Protein AF-A0A4R7VL41-F1 (afdb_monomer_lite)

pLDDT: mean 80.45, std 7.74, range [58.78, 90.25]

Foldseek 3Di:
DKKAFDPQWDWADDPVAWIFIQGDVDRHGDTGGNVLSCQHVVDRMHDLVPDDPVCNVVVVVCCVVPRMPDDDDD

Organism: NCBI:txid502181

Sequence (74 aa):
MRARLNPGFAVHAMPFGGAVLADRERLAVVEVDEDVARVVTGGLVVDVDGLPERLRPRLVAGIAEGWLSVEEPA

Radius of gyration: 11.56 Å; chains: 1; bounding box: 29×22×38 Å

InterPro domains:
  IPR06100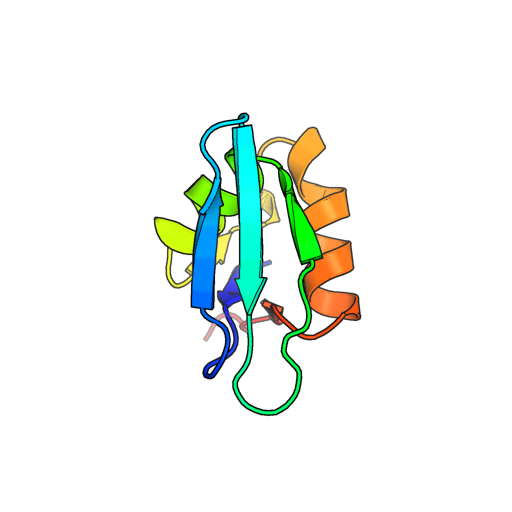9 Actinodefensin-associated protein B [NF038044] (4-68)

Secondary structure (DSSP, 8-state):
-EEEEPTT-EEEEETTTEEEEE-SS----EEEEHHHHHHHHH-SEEESTTS-GGGHHHHHHHHHTTSEEEEPP-

Structure (mmCIF, N/CA/C/O backbone):
data_AF-A0A4R7VL41-F1
#
_entry.id   AF-A0A4R7VL41-F1
#
loop_
_atom_site.group_PDB
_atom_site.id
_atom_site.type_symbol
_atom_site.label_atom_id
_atom_site.label_alt_id
_atom_site.label_comp_id
_atom_site.label_asym_id
_atom_site.label_entity_id
_atom_site.label_seq_id
_atom_site.pdbx_PDB_ins_code
_atom_site.Cartn_x
_atom_site.Cartn_y
_atom_site.Cartn_z
_atom_site.occupancy
_atom_site.B_iso_or_equiv
_atom_site.auth_seq_id
_atom_site.auth_comp_id
_atom_site.auth_asym_id
_atom_site.auth_atom_id
_atom_site.pdbx_PDB_model_num
ATOM 1 N N . MET A 1 1 ? 10.175 -2.390 11.450 1.00 83.88 1 MET A N 1
ATOM 2 C CA . MET A 1 1 ? 9.069 -1.438 11.658 1.00 83.88 1 MET A CA 1
ATOM 3 C C . MET A 1 1 ? 7.923 -1.943 10.816 1.00 83.88 1 MET A C 1
ATOM 5 O O . MET A 1 1 ? 8.129 -2.179 9.630 1.00 83.88 1 MET A O 1
ATOM 9 N N . ARG A 1 2 ? 6.741 -2.139 11.400 1.00 86.69 2 ARG A N 1
ATOM 10 C CA . ARG A 1 2 ? 5.574 -2.580 10.634 1.00 86.69 2 ARG A CA 1
ATOM 11 C C . ARG A 1 2 ? 4.712 -1.380 10.281 1.00 86.69 2 ARG A C 1
ATOM 13 O O . ARG A 1 2 ? 4.506 -0.513 11.119 1.00 86.69 2 ARG A O 1
ATOM 20 N N . ALA A 1 3 ? 4.255 -1.320 9.040 1.00 87.38 3 ALA A N 1
ATOM 21 C CA . ALA A 1 3 ? 3.338 -0.307 8.551 1.00 87.38 3 ALA A CA 1
ATOM 22 C C . ALA A 1 3 ? 2.068 -0.976 8.031 1.00 87.38 3 ALA A C 1
ATOM 24 O O . ALA A 1 3 ? 2.109 -2.082 7.502 1.00 87.38 3 ALA A O 1
ATOM 25 N N . ARG A 1 4 ? 0.939 -0.300 8.160 1.00 89.56 4 ARG A N 1
ATOM 26 C CA . ARG A 1 4 ? -0.372 -0.787 7.745 1.00 89.56 4 ARG A CA 1
ATOM 27 C C . ARG A 1 4 ? -1.076 0.285 6.926 1.00 89.56 4 ARG A C 1
ATOM 29 O O . ARG A 1 4 ? -0.930 1.471 7.215 1.00 89.56 4 ARG A O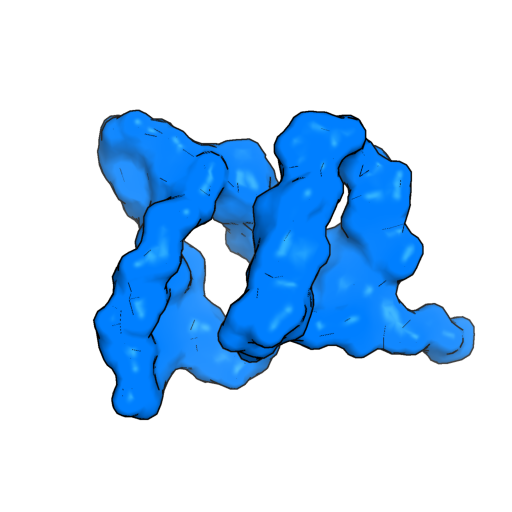 1
ATOM 36 N N . LEU A 1 5 ? -1.867 -0.137 5.939 1.00 88.00 5 LEU A N 1
ATOM 37 C CA . LEU A 1 5 ? -2.756 0.761 5.202 1.00 88.00 5 LEU A CA 1
ATOM 38 C C . LEU A 1 5 ? -3.837 1.317 6.131 1.00 88.00 5 LEU A C 1
ATOM 40 O O . LEU A 1 5 ? -4.555 0.560 6.796 1.00 88.00 5 LEU A O 1
ATOM 44 N N . ASN A 1 6 ? -3.960 2.642 6.171 1.00 87.00 6 ASN A N 1
ATOM 45 C CA . ASN A 1 6 ? -4.964 3.276 7.008 1.00 87.00 6 ASN A CA 1
ATOM 46 C C . ASN A 1 6 ? -6.382 2.936 6.525 1.00 87.00 6 ASN A C 1
ATOM 48 O O . ASN A 1 6 ? -6.653 2.950 5.319 1.00 87.00 6 ASN A O 1
ATOM 52 N N . PRO A 1 7 ? -7.316 2.639 7.451 1.00 81.69 7 PRO A N 1
ATOM 53 C CA . PRO A 1 7 ? -8.704 2.431 7.081 1.00 81.69 7 PRO A CA 1
ATOM 54 C C . PRO A 1 7 ? -9.249 3.674 6.372 1.00 81.69 7 PRO A C 1
ATOM 56 O O . PRO A 1 7 ? -9.053 4.792 6.835 1.00 81.69 7 PRO A O 1
ATOM 59 N N . GLY A 1 8 ? -9.948 3.463 5.258 1.00 81.31 8 GLY A N 1
ATOM 60 C CA . GLY A 1 8 ? -10.487 4.544 4.428 1.00 81.31 8 GLY A CA 1
ATOM 61 C C . GLY A 1 8 ? -9.700 4.794 3.145 1.00 81.31 8 GLY A C 1
ATOM 62 O O . GLY A 1 8 ? -10.282 5.347 2.216 1.00 81.31 8 GLY A O 1
ATOM 63 N N . PHE A 1 9 ? -8.457 4.309 3.052 1.00 84.12 9 PHE A N 1
ATOM 64 C CA . PHE A 1 9 ? -7.709 4.278 1.799 1.00 84.12 9 PHE A CA 1
ATOM 65 C C . PHE A 1 9 ? -7.989 2.992 1.015 1.00 84.12 9 PHE A C 1
ATOM 67 O O . PHE A 1 9 ? -8.016 1.892 1.568 1.00 84.12 9 PHE A O 1
ATOM 74 N N . ALA A 1 10 ? -8.172 3.139 -0.292 1.00 84.81 10 ALA A N 1
ATOM 75 C CA . ALA A 1 10 ? -8.216 2.063 -1.269 1.00 84.81 10 ALA A CA 1
ATOM 76 C C . ALA A 1 10 ? -7.014 2.178 -2.211 1.00 84.81 10 ALA A C 1
ATOM 78 O O . ALA A 1 10 ? -6.583 3.283 -2.536 1.00 84.81 10 ALA A O 1
ATOM 79 N N . VAL A 1 11 ? -6.486 1.038 -2.658 1.00 84.44 11 VAL A N 1
ATOM 80 C CA . VAL A 1 11 ? -5.371 0.968 -3.612 1.00 84.44 11 VAL A CA 1
ATOM 81 C C . VAL A 1 11 ? -5.898 0.403 -4.926 1.00 84.44 11 VAL A C 1
ATOM 83 O O . VAL A 1 11 ? -6.538 -0.648 -4.945 1.00 84.44 11 VAL A O 1
ATOM 86 N N . HIS A 1 12 ? -5.609 1.081 -6.031 1.00 84.38 12 HIS A N 1
ATOM 87 C CA . HIS A 1 12 ? -6.020 0.676 -7.370 1.00 84.38 12 HIS A CA 1
ATOM 88 C C . HIS A 1 12 ? -4.805 0.556 -8.282 1.00 84.38 12 HIS A C 1
ATOM 90 O O . HIS A 1 12 ? -4.207 1.564 -8.647 1.00 84.38 12 HIS A O 1
ATOM 96 N N . ALA A 1 13 ? -4.453 -0.666 -8.680 1.00 81.25 13 ALA A N 1
ATOM 97 C CA . ALA A 1 13 ? -3.391 -0.891 -9.657 1.00 81.25 13 ALA A CA 1
ATOM 98 C C . ALA A 1 13 ? -3.779 -0.329 -11.035 1.00 81.25 13 ALA A C 1
ATOM 100 O O . ALA A 1 13 ? -4.913 -0.488 -11.491 1.00 81.25 13 ALA A O 1
ATOM 101 N N . MET A 1 14 ? -2.824 0.319 -11.691 1.00 81.38 14 MET A N 1
ATOM 102 C CA . MET A 1 14 ? -2.975 0.957 -12.991 1.00 81.38 14 MET A CA 1
ATOM 103 C C . MET A 1 14 ? -2.316 0.119 -14.092 1.00 81.38 14 MET A C 1
ATOM 105 O O . MET A 1 14 ? -1.276 -0.500 -13.860 1.00 81.38 14 MET A O 1
ATOM 109 N N . PRO A 1 15 ? -2.858 0.137 -15.323 1.00 77.06 15 PRO A N 1
ATOM 110 C CA . PRO A 1 15 ? -2.369 -0.694 -16.428 1.00 77.06 15 PRO A CA 1
ATOM 111 C C . PRO A 1 15 ? -0.960 -0.333 -16.930 1.00 77.06 15 PRO A C 1
ATOM 113 O O . PRO A 1 15 ? -0.399 -1.073 -17.730 1.00 77.06 15 PRO A O 1
ATOM 116 N N . PHE A 1 16 ? -0.388 0.787 -16.483 1.00 77.31 16 PHE A N 1
ATOM 117 C CA . PHE A 1 16 ? 0.933 1.282 -16.886 1.00 77.31 16 PHE A CA 1
ATOM 118 C C . PHE A 1 16 ? 2.039 1.049 -15.839 1.00 77.31 16 PHE A C 1
ATOM 120 O O . PHE A 1 16 ? 3.116 1.622 -15.970 1.00 77.31 16 PHE A O 1
ATOM 127 N N . GLY A 1 17 ? 1.803 0.207 -14.826 1.00 65.75 17 GLY A N 1
ATOM 128 C CA . GLY A 1 17 ? 2.841 -0.171 -13.852 1.00 65.75 17 GLY A CA 1
ATOM 129 C C . GLY A 1 17 ? 2.935 0.753 -12.634 1.00 65.75 17 GLY A C 1
ATOM 130 O O . GLY A 1 17 ? 4.023 1.046 -12.148 1.00 65.75 17 GLY A O 1
ATOM 131 N N . GLY A 1 18 ? 1.791 1.208 -12.121 1.00 76.44 18 GLY A N 1
ATOM 132 C CA . GLY A 1 18 ? 1.703 1.968 -10.871 1.00 76.44 18 GLY A CA 1
ATOM 133 C C . GLY A 1 18 ? 0.409 1.660 -10.127 1.00 76.44 18 GLY A C 1
ATOM 134 O O . GLY A 1 18 ? -0.354 0.781 -10.530 1.00 76.44 18 GLY A O 1
ATOM 135 N N . ALA A 1 19 ? 0.119 2.396 -9.062 1.00 80.06 19 ALA A N 1
ATOM 136 C CA . ALA A 1 19 ? -1.200 2.403 -8.451 1.00 80.06 19 ALA A CA 1
ATOM 137 C C . ALA A 1 19 ? -1.613 3.794 -7.991 1.00 80.06 19 ALA A C 1
ATOM 139 O O . ALA A 1 19 ? -0.789 4.674 -7.761 1.00 80.06 19 ALA A O 1
ATOM 140 N N . VAL A 1 20 ? -2.922 3.950 -7.860 1.00 82.12 20 VAL A N 1
ATOM 141 C CA . VAL A 1 20 ? -3.575 5.123 -7.305 1.00 82.12 20 VAL A CA 1
ATOM 142 C C . VAL A 1 20 ? -4.109 4.765 -5.932 1.00 82.12 20 VAL A C 1
ATOM 144 O O . VAL A 1 20 ? -4.847 3.787 -5.785 1.00 82.12 20 VAL A O 1
ATOM 147 N N . LEU A 1 21 ? -3.760 5.571 -4.937 1.00 83.44 21 LEU A N 1
ATOM 148 C CA . LEU A 1 21 ? -4.462 5.582 -3.660 1.00 83.44 21 LEU A CA 1
ATOM 149 C C . LEU A 1 21 ? -5.688 6.491 -3.758 1.00 83.44 21 LEU A C 1
ATOM 151 O O . LEU A 1 21 ? -5.669 7.479 -4.484 1.00 83.44 21 LEU A O 1
ATOM 155 N N . ALA A 1 22 ? -6.766 6.145 -3.066 1.00 82.12 22 ALA A N 1
ATOM 156 C CA . ALA A 1 22 ? -7.957 6.980 -2.981 1.00 82.12 22 ALA A CA 1
ATOM 157 C C . ALA A 1 22 ? -8.560 6.892 -1.582 1.00 82.12 22 ALA A C 1
ATOM 159 O O . ALA A 1 22 ? -8.651 5.798 -1.028 1.00 82.12 22 ALA A O 1
ATOM 160 N N . ASP A 1 23 ? -9.013 8.018 -1.036 1.00 83.50 23 ASP A N 1
ATOM 161 C CA . ASP A 1 23 ? -9.795 8.060 0.196 1.00 83.50 23 ASP A CA 1
ATOM 162 C C . ASP A 1 23 ? -11.168 8.727 -0.040 1.00 83.50 23 ASP A C 1
ATOM 164 O O . ASP A 1 23 ? -11.435 9.301 -1.102 1.00 83.50 23 ASP A O 1
ATOM 168 N N . ARG A 1 24 ? -12.102 8.561 0.908 1.00 73.12 24 ARG A N 1
ATOM 169 C CA . ARG A 1 24 ? -13.490 9.052 0.774 1.00 73.12 24 ARG A CA 1
ATOM 170 C C . ARG A 1 24 ? -13.649 10.557 0.989 1.00 73.12 24 ARG A C 1
ATOM 172 O O . ARG A 1 24 ? -14.637 11.117 0.521 1.00 73.12 24 ARG A O 1
ATOM 179 N N . GLU A 1 25 ? -12.743 11.191 1.720 1.00 73.94 25 GLU A N 1
ATOM 180 C CA . GLU A 1 25 ? -12.817 12.614 2.072 1.00 73.94 25 GLU A CA 1
ATOM 181 C C . GLU A 1 25 ? -12.001 13.484 1.108 1.00 73.94 25 GLU A C 1
ATOM 183 O O . GLU A 1 25 ? -12.280 14.669 0.920 1.00 73.94 25 GLU A O 1
ATOM 188 N N . ARG A 1 26 ? -11.004 12.886 0.465 1.00 63.22 26 ARG A N 1
ATOM 189 C CA . ARG A 1 26 ? -10.097 13.463 -0.507 1.00 63.22 26 ARG A CA 1
ATOM 190 C C . ARG A 1 26 ? -9.873 12.388 -1.557 1.00 63.22 26 ARG A C 1
ATOM 192 O O . ARG A 1 26 ? -9.263 11.354 -1.302 1.00 63.22 26 ARG A O 1
ATOM 199 N N . LEU A 1 27 ? -10.323 12.645 -2.780 1.00 61.78 27 LEU A N 1
ATOM 200 C CA . LEU A 1 27 ? -9.902 11.847 -3.929 1.00 61.78 27 LEU A CA 1
ATOM 201 C C . LEU A 1 27 ? -8.422 12.174 -4.219 1.00 61.78 27 LEU A C 1
ATOM 203 O O . LEU A 1 27 ? -8.092 12.882 -5.166 1.00 61.78 27 LEU A O 1
ATOM 207 N N . ALA A 1 28 ? -7.537 11.762 -3.313 1.00 62.97 28 ALA A N 1
ATOM 208 C CA . ALA A 1 28 ? -6.119 12.049 -3.318 1.00 62.97 28 ALA A CA 1
ATOM 209 C C . ALA A 1 28 ? -5.429 10.982 -4.154 1.00 62.97 28 ALA A C 1
ATOM 211 O O . ALA A 1 28 ? -4.998 9.960 -3.636 1.00 62.97 28 ALA A O 1
ATOM 212 N N . VAL A 1 29 ? -5.355 11.231 -5.459 1.00 65.12 29 VAL A N 1
ATOM 213 C CA . VAL A 1 29 ? -4.645 10.365 -6.396 1.00 65.12 29 VAL A CA 1
ATOM 214 C C . VAL A 1 29 ? -3.150 10.518 -6.149 1.00 65.12 29 VAL A C 1
ATOM 216 O O . VAL A 1 29 ? -2.519 11.447 -6.650 1.00 65.12 29 VAL A O 1
ATOM 219 N N . VAL A 1 30 ? -2.591 9.617 -5.347 1.00 70.88 30 VAL A N 1
ATOM 220 C CA . VAL A 1 30 ? -1.141 9.487 -5.187 1.00 70.88 30 VAL A CA 1
ATOM 2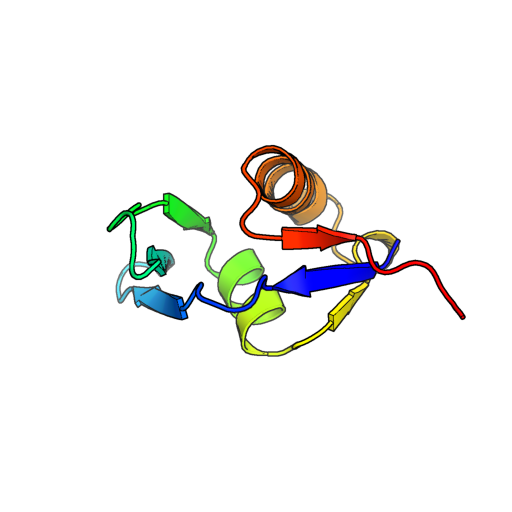21 C C . VAL A 1 30 ? -0.674 8.364 -6.094 1.00 70.88 30 VAL A C 1
ATOM 223 O O . VAL A 1 30 ? -1.135 7.230 -5.963 1.00 70.88 30 VAL A O 1
ATOM 226 N N . GLU A 1 31 ? 0.224 8.694 -7.018 1.00 72.00 31 GLU A N 1
ATOM 227 C CA . GLU A 1 31 ? 0.919 7.701 -7.825 1.00 72.00 31 GLU A CA 1
ATOM 228 C C . GLU A 1 31 ? 1.946 6.981 -6.950 1.00 72.00 31 GLU A C 1
ATOM 230 O O . GLU A 1 31 ? 2.878 7.590 -6.415 1.00 72.00 31 GLU A O 1
ATOM 235 N N . VAL A 1 32 ? 1.771 5.673 -6.803 1.00 77.75 32 VAL A N 1
ATOM 236 C CA . VAL A 1 32 ? 2.745 4.803 -6.149 1.00 77.75 32 VAL A CA 1
ATOM 237 C C . VAL A 1 32 ? 3.275 3.772 -7.138 1.00 77.75 32 VAL A C 1
ATOM 239 O O . VAL A 1 32 ? 2.568 3.322 -8.037 1.00 77.75 32 VAL A O 1
ATOM 242 N N . ASP A 1 33 ? 4.541 3.411 -6.959 1.00 82.19 33 ASP A N 1
ATOM 243 C CA . ASP A 1 33 ? 5.230 2.382 -7.738 1.00 82.19 33 ASP A CA 1
ATOM 244 C C . ASP A 1 33 ? 4.499 1.026 -7.641 1.00 82.19 33 ASP A C 1
ATOM 246 O O . ASP A 1 33 ? 3.946 0.695 -6.586 1.00 82.19 33 ASP A O 1
ATOM 250 N N . GLU A 1 34 ? 4.489 0.239 -8.725 1.00 79.94 34 GLU A N 1
ATOM 251 C CA . GLU A 1 34 ? 3.820 -1.070 -8.767 1.00 79.94 34 GLU A CA 1
ATOM 252 C C . GLU A 1 34 ? 4.262 -1.989 -7.622 1.00 79.94 34 GLU A C 1
ATOM 254 O O . GLU A 1 34 ? 3.430 -2.663 -7.012 1.00 79.94 34 GLU A O 1
ATOM 259 N N . ASP A 1 35 ? 5.549 -2.006 -7.281 1.00 82.75 35 ASP A N 1
ATOM 260 C CA . ASP A 1 35 ? 6.058 -2.881 -6.231 1.00 82.75 35 ASP A CA 1
ATOM 261 C C . ASP A 1 35 ? 5.552 -2.447 -4.853 1.00 82.75 35 ASP A C 1
ATOM 263 O O . ASP A 1 35 ? 5.190 -3.291 -4.031 1.00 82.75 35 ASP A O 1
ATOM 267 N N . VAL A 1 36 ? 5.443 -1.135 -4.610 1.00 83.31 36 VAL A N 1
ATOM 268 C CA . VAL A 1 36 ? 4.822 -0.597 -3.388 1.00 83.31 36 VAL A CA 1
ATOM 269 C C . VAL A 1 36 ? 3.343 -0.970 -3.347 1.00 83.31 36 VAL A C 1
ATOM 271 O O . VAL A 1 36 ? 2.857 -1.451 -2.323 1.00 83.31 36 VAL A O 1
ATOM 274 N N . ALA A 1 37 ? 2.634 -0.813 -4.465 1.00 82.75 37 ALA A N 1
ATOM 275 C CA . ALA A 1 37 ? 1.226 -1.165 -4.567 1.00 82.75 37 ALA A CA 1
ATOM 276 C C . ALA A 1 37 ? 0.981 -2.649 -4.278 1.00 82.75 37 ALA A C 1
ATOM 278 O O . ALA A 1 37 ? 0.068 -2.988 -3.525 1.00 82.75 37 ALA A O 1
ATOM 279 N N . ARG A 1 38 ? 1.807 -3.542 -4.836 1.00 81.19 38 ARG A N 1
ATOM 280 C CA . ARG A 1 38 ? 1.716 -4.991 -4.611 1.00 81.19 38 ARG A CA 1
ATOM 281 C C . ARG A 1 38 ? 1.982 -5.357 -3.159 1.00 81.19 38 ARG A C 1
ATOM 283 O O . ARG A 1 38 ? 1.262 -6.189 -2.614 1.00 81.19 38 ARG A O 1
ATOM 290 N N . VAL A 1 39 ? 2.966 -4.720 -2.530 1.00 81.69 39 VAL A N 1
ATOM 291 C CA . VAL A 1 39 ? 3.274 -4.917 -1.109 1.00 81.69 39 VAL A CA 1
ATOM 292 C C . VAL A 1 39 ? 2.097 -4.488 -0.228 1.00 81.69 39 VAL A C 1
ATOM 294 O O . VAL A 1 39 ? 1.663 -5.259 0.623 1.00 81.69 39 VAL A O 1
ATOM 297 N N . VAL A 1 40 ? 1.539 -3.300 -0.466 1.00 81.38 40 VAL A N 1
ATOM 298 C CA . VAL A 1 40 ? 0.441 -2.732 0.338 1.00 81.38 40 VAL A CA 1
ATOM 299 C C . VAL A 1 40 ? -0.893 -3.448 0.088 1.00 81.38 40 VAL A C 1
ATOM 301 O O . VAL A 1 40 ? -1.666 -3.658 1.015 1.00 81.38 40 VAL A O 1
ATOM 304 N N . THR A 1 41 ? -1.171 -3.861 -1.151 1.00 77.19 41 THR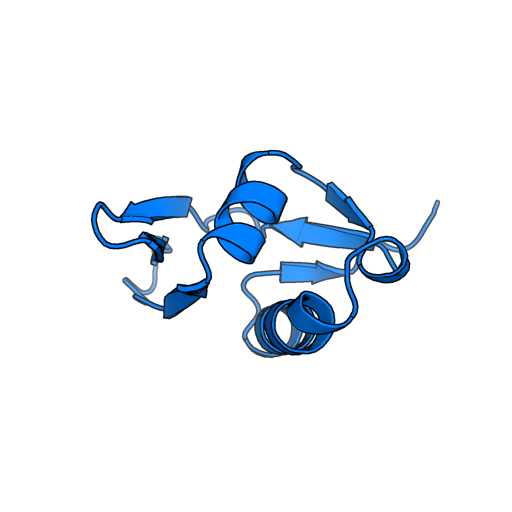 A N 1
ATOM 305 C CA . THR A 1 41 ? -2.413 -4.581 -1.493 1.00 77.19 41 THR A CA 1
ATOM 306 C C . THR A 1 41 ? -2.346 -6.050 -1.066 1.00 77.19 41 THR A C 1
ATOM 308 O O . THR A 1 41 ? -3.357 -6.630 -0.679 1.00 77.19 41 THR A O 1
ATOM 311 N N . GLY A 1 42 ? -1.161 -6.667 -1.136 1.00 71.56 42 GLY A N 1
ATOM 312 C CA . GLY A 1 42 ? -0.940 -8.060 -0.747 1.00 71.56 42 GLY A CA 1
ATOM 313 C C . GLY A 1 42 ? -0.785 -8.274 0.761 1.00 71.56 42 GLY A C 1
ATOM 314 O O . GLY A 1 42 ? -0.997 -9.389 1.235 1.00 71.56 42 GLY A O 1
ATOM 315 N N . GLY A 1 43 ? -0.441 -7.228 1.518 1.00 69.12 43 GLY A N 1
ATOM 316 C CA . GLY A 1 43 ? -0.271 -7.276 2.966 1.00 69.12 43 GLY A CA 1
ATOM 317 C C . GLY A 1 43 ? -1.043 -6.162 3.662 1.00 69.12 43 GLY A C 1
ATOM 318 O O . GLY A 1 43 ? -0.688 -4.995 3.554 1.00 69.12 43 GLY A O 1
ATOM 319 N N . LEU A 1 44 ? -2.051 -6.532 4.459 1.00 69.00 44 LEU A N 1
ATOM 320 C CA . LEU A 1 44 ? -2.718 -5.603 5.387 1.00 69.00 44 LEU A CA 1
ATOM 321 C C . LEU A 1 44 ? -1.718 -4.951 6.358 1.00 69.00 44 LEU A C 1
ATOM 323 O O . LEU A 1 44 ? -1.923 -3.821 6.791 1.00 69.00 44 LEU A O 1
ATOM 327 N N . VAL A 1 45 ? -0.639 -5.672 6.670 1.00 81.75 45 VAL A N 1
ATOM 328 C CA . VAL A 1 45 ? 0.502 -5.222 7.465 1.00 81.75 45 VAL A CA 1
ATOM 329 C C . VAL A 1 45 ? 1.776 -5.572 6.700 1.00 81.75 45 VAL A C 1
ATOM 331 O O . VAL A 1 45 ? 1.938 -6.693 6.217 1.00 81.75 45 VAL A O 1
ATOM 334 N N . VAL A 1 46 ? 2.677 -4.606 6.599 1.00 83.94 46 VAL A N 1
ATOM 335 C CA . VAL A 1 46 ? 3.904 -4.634 5.809 1.00 83.94 46 VAL A CA 1
ATOM 336 C C . VAL A 1 46 ? 5.095 -4.449 6.743 1.00 83.94 46 VAL A C 1
ATOM 338 O O . VAL A 1 46 ? 5.154 -3.472 7.486 1.00 83.94 46 VAL A O 1
ATOM 341 N N . ASP A 1 47 ? 6.075 -5.351 6.700 1.00 85.00 47 ASP A N 1
ATOM 342 C CA . ASP A 1 47 ? 7.341 -5.158 7.414 1.00 85.00 47 ASP A CA 1
ATOM 343 C C . ASP A 1 47 ? 8.306 -4.310 6.577 1.00 85.00 47 ASP A C 1
ATOM 345 O O . ASP A 1 47 ? 8.934 -4.806 5.646 1.00 85.00 47 ASP A O 1
ATOM 349 N N . VAL A 1 48 ? 8.420 -3.020 6.898 1.00 81.69 48 VAL A N 1
ATOM 350 C CA . VAL A 1 48 ? 9.201 -2.041 6.123 1.00 81.69 48 VAL A CA 1
ATOM 351 C C . VAL A 1 48 ? 10.702 -2.348 6.152 1.00 81.69 48 VAL A C 1
ATOM 353 O O . VAL A 1 48 ? 11.412 -2.046 5.189 1.00 81.69 48 VAL A O 1
ATOM 356 N N . ASP A 1 49 ? 11.196 -2.970 7.224 1.00 81.94 49 ASP A N 1
ATOM 357 C CA . ASP A 1 49 ? 12.627 -3.265 7.361 1.00 81.94 49 ASP A CA 1
ATOM 358 C C . ASP A 1 49 ? 13.039 -4.485 6.533 1.00 81.94 49 ASP A C 1
ATOM 360 O O . ASP A 1 49 ? 14.170 -4.534 6.050 1.00 81.94 49 ASP A O 1
ATOM 364 N N . GLY A 1 50 ? 12.112 -5.426 6.326 1.00 81.62 50 GLY A N 1
ATOM 365 C CA . GLY A 1 50 ? 12.314 -6.638 5.529 1.00 81.62 50 GLY A CA 1
ATOM 366 C C . GLY A 1 50 ? 12.163 -6.446 4.016 1.00 81.62 50 GLY A C 1
ATOM 367 O O . GLY A 1 50 ? 12.369 -7.393 3.258 1.00 81.62 50 GLY A O 1
ATOM 368 N N . LEU A 1 51 ? 11.795 -5.247 3.558 1.00 82.06 51 LEU A N 1
ATOM 369 C CA . LEU A 1 51 ? 11.608 -4.952 2.139 1.00 82.06 51 LEU A CA 1
ATOM 370 C C . LEU A 1 51 ? 12.898 -4.500 1.442 1.00 82.06 51 LEU A C 1
ATOM 372 O O . LEU A 1 51 ? 13.800 -3.961 2.088 1.00 82.06 51 LEU A O 1
ATOM 376 N N . PRO A 1 52 ? 12.967 -4.636 0.101 1.00 86.44 52 PRO A N 1
ATOM 377 C CA . PRO A 1 52 ? 14.052 -4.071 -0.693 1.00 86.44 52 PRO A CA 1
ATOM 378 C C . PRO A 1 52 ? 14.271 -2.583 -0.391 1.00 86.44 52 PRO A C 1
ATOM 380 O O . PRO A 1 52 ? 13.317 -1.802 -0.393 1.00 86.44 52 PRO A O 1
ATOM 383 N N . GLU A 1 53 ? 15.533 -2.173 -0.216 1.00 86.75 53 GLU A N 1
ATOM 384 C CA . GLU A 1 53 ? 15.896 -0.798 0.170 1.00 86.75 53 GLU A CA 1
ATOM 385 C C . GLU A 1 53 ? 15.288 0.267 -0.749 1.00 86.75 53 GLU A C 1
ATOM 387 O O . GLU A 1 53 ? 14.879 1.326 -0.281 1.00 86.75 53 GLU A O 1
ATOM 392 N N . ARG A 1 54 ? 15.140 -0.038 -2.045 1.00 85.19 54 ARG A N 1
ATOM 393 C CA . ARG A 1 54 ? 14.524 0.864 -3.031 1.00 85.19 54 ARG A CA 1
ATOM 394 C C . ARG A 1 54 ? 13.071 1.246 -2.716 1.00 85.19 54 ARG A C 1
ATOM 396 O O . ARG A 1 54 ? 12.636 2.315 -3.128 1.00 85.19 54 ARG A O 1
ATOM 403 N N . LEU A 1 55 ? 12.322 0.402 -1.999 1.00 84.38 55 LEU A N 1
ATOM 404 C CA . LEU A 1 55 ? 10.911 0.644 -1.663 1.00 84.38 55 LEU A CA 1
ATOM 405 C C . LEU A 1 55 ? 10.749 1.445 -0.367 1.00 84.38 55 LEU A C 1
ATOM 407 O O . LEU A 1 55 ? 9.728 2.106 -0.161 1.00 84.38 55 LEU A O 1
ATOM 411 N N . ARG A 1 56 ? 11.767 1.425 0.500 1.00 85.31 56 ARG A N 1
ATOM 412 C CA . ARG A 1 56 ? 11.723 2.043 1.829 1.00 85.31 56 ARG A CA 1
ATOM 413 C C . ARG A 1 56 ? 11.404 3.547 1.790 1.00 85.31 56 ARG A C 1
ATOM 415 O O . ARG A 1 56 ? 10.515 3.951 2.537 1.00 85.31 56 ARG A O 1
ATOM 422 N N . PRO A 1 57 ? 12.014 4.383 0.920 1.00 86.19 57 PRO A N 1
ATOM 423 C CA . PRO A 1 57 ? 11.711 5.816 0.879 1.00 86.19 57 PRO A CA 1
ATOM 424 C C . PRO A 1 57 ? 10.244 6.113 0.562 1.00 86.19 57 PRO A C 1
ATOM 426 O O . PRO A 1 57 ? 9.669 7.042 1.120 1.00 86.19 57 PRO A O 1
ATOM 429 N N . ARG A 1 58 ? 9.620 5.309 -0.309 1.00 85.56 58 ARG A N 1
ATOM 430 C CA . ARG A 1 58 ? 8.220 5.500 -0.707 1.00 85.56 58 ARG A CA 1
ATOM 431 C C . ARG A 1 58 ? 7.245 5.104 0.391 1.00 85.56 58 ARG A C 1
ATOM 433 O O . ARG A 1 58 ? 6.260 5.800 0.597 1.00 85.56 58 ARG A O 1
ATOM 440 N N . LEU A 1 59 ? 7.549 4.052 1.145 1.00 85.50 59 LEU A N 1
ATOM 441 C CA . LEU A 1 59 ? 6.749 3.674 2.311 1.00 85.50 59 LEU A CA 1
ATOM 442 C C . LEU A 1 59 ? 6.879 4.693 3.449 1.00 85.50 59 LEU A C 1
ATOM 444 O O . LEU A 1 59 ? 5.886 5.026 4.085 1.00 85.50 59 LEU A O 1
ATOM 448 N N . VAL A 1 60 ? 8.077 5.244 3.669 1.00 87.31 60 VAL A N 1
A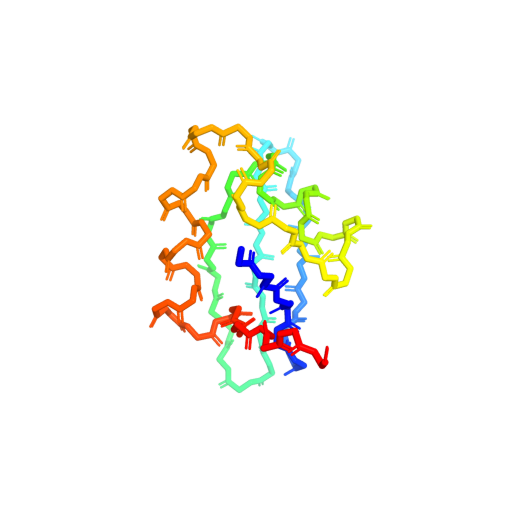TOM 449 C CA . VAL A 1 60 ? 8.288 6.331 4.641 1.00 87.31 60 VAL A CA 1
ATOM 450 C C . VAL A 1 60 ? 7.514 7.587 4.241 1.00 87.31 60 VAL A C 1
ATOM 452 O O . VAL A 1 60 ? 6.845 8.176 5.088 1.00 87.31 60 VAL A O 1
ATOM 455 N N . ALA A 1 61 ? 7.551 7.967 2.959 1.00 86.69 61 ALA A N 1
ATOM 456 C CA . ALA A 1 61 ? 6.725 9.057 2.444 1.00 86.69 61 ALA A CA 1
ATOM 457 C C . ALA A 1 61 ? 5.237 8.787 2.705 1.00 86.69 61 ALA A C 1
ATOM 459 O O . ALA A 1 61 ? 4.532 9.672 3.173 1.00 86.69 61 ALA A O 1
ATOM 460 N N . GLY A 1 62 ? 4.786 7.542 2.532 1.00 86.88 62 GLY A N 1
ATOM 461 C CA . GLY A 1 62 ? 3.400 7.180 2.797 1.00 86.88 62 GLY A CA 1
ATOM 462 C C . GLY A 1 62 ? 2.945 7.269 4.245 1.00 86.88 62 GLY A C 1
ATOM 463 O O . GLY A 1 62 ? 1.791 7.601 4.517 1.00 86.88 62 GLY A O 1
ATOM 464 N N . ILE A 1 63 ? 3.860 7.028 5.182 1.00 88.44 63 ILE A N 1
ATOM 465 C CA . ILE A 1 63 ? 3.619 7.268 6.607 1.00 88.44 63 ILE A CA 1
ATOM 466 C C . ILE A 1 63 ? 3.529 8.775 6.876 1.00 88.44 63 ILE A C 1
ATOM 468 O O . ILE A 1 63 ? 2.623 9.220 7.575 1.00 88.44 63 ILE A O 1
ATOM 472 N N . ALA A 1 64 ? 4.431 9.572 6.294 1.00 87.44 64 ALA A N 1
ATOM 473 C CA . ALA A 1 64 ? 4.433 11.027 6.453 1.00 87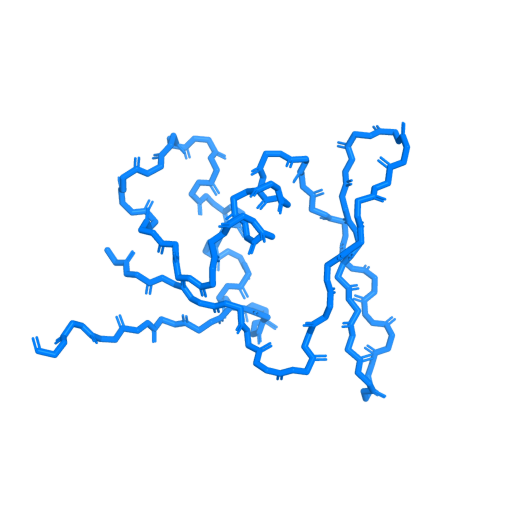.44 64 ALA A CA 1
ATOM 474 C C . ALA A 1 64 ? 3.190 11.698 5.834 1.00 87.44 64 ALA A C 1
ATOM 476 O O . ALA A 1 64 ? 2.671 12.668 6.380 1.00 87.44 64 ALA A O 1
ATOM 477 N N . GLU A 1 65 ? 2.698 11.161 4.717 1.00 85.88 65 GLU A N 1
ATOM 478 C CA . GLU A 1 65 ? 1.476 11.595 4.029 1.00 85.88 65 GLU A CA 1
ATOM 479 C C . GLU A 1 65 ? 0.194 11.054 4.684 1.00 85.88 65 GLU A C 1
ATOM 481 O O . GLU A 1 65 ? -0.903 11.510 4.364 1.00 85.88 65 GLU A O 1
ATOM 486 N N . GLY A 1 66 ? 0.318 10.111 5.623 1.00 86.75 66 GLY A N 1
ATOM 487 C CA . GLY A 1 66 ? -0.786 9.624 6.445 1.00 86.75 66 GLY A CA 1
ATOM 488 C C . GLY A 1 66 ? -1.677 8.567 5.793 1.00 86.75 66 GLY A C 1
ATOM 489 O O . GLY A 1 66 ? -2.733 8.259 6.343 1.00 86.75 66 GLY A O 1
ATOM 490 N N . TRP A 1 67 ? -1.283 7.973 4.664 1.00 86.50 67 TRP A N 1
ATOM 491 C CA . TRP A 1 67 ? -2.002 6.823 4.095 1.00 86.50 67 TRP A CA 1
ATOM 492 C C . TRP A 1 67 ? -1.491 5.476 4.631 1.00 86.50 67 TRP A C 1
ATOM 494 O O . TRP A 1 67 ? -2.215 4.480 4.587 1.00 86.50 67 TRP A O 1
ATOM 504 N N . LEU A 1 68 ? -0.299 5.452 5.238 1.00 89.38 68 LEU A N 1
ATOM 505 C CA . LEU A 1 68 ? 0.175 4.361 6.096 1.00 89.38 68 LEU A CA 1
ATOM 506 C C . LEU A 1 68 ? 0.257 4.804 7.561 1.00 89.38 68 LEU A C 1
ATOM 508 O O . LEU A 1 68 ? 0.576 5.952 7.860 1.00 89.38 68 LEU A O 1
ATOM 512 N N . SER A 1 69 ? 0.060 3.864 8.480 1.00 90.25 69 SER A N 1
ATOM 513 C CA . SER A 1 69 ? 0.347 4.020 9.911 1.00 90.25 69 SER A CA 1
ATOM 514 C C . SER A 1 69 ? 1.377 2.999 10.373 1.00 90.25 69 SER A C 1
ATOM 516 O O . SER A 1 69 ? 1.345 1.855 9.922 1.00 90.25 69 SER A O 1
ATOM 518 N N . VAL A 1 70 ? 2.247 3.376 11.310 1.00 89.62 70 VAL A N 1
ATOM 519 C CA . VAL A 1 70 ? 3.150 2.428 11.978 1.00 89.62 70 VAL A CA 1
ATOM 520 C C . VAL A 1 70 ? 2.361 1.621 13.009 1.00 89.62 70 VAL A C 1
ATOM 522 O O . VAL A 1 70 ? 1.627 2.194 13.808 1.00 89.62 70 VAL A O 1
ATOM 525 N N . GLU A 1 71 ? 2.519 0.300 12.996 1.00 83.62 71 GLU A N 1
ATOM 526 C CA . GLU A 1 71 ? 2.070 -0.569 14.082 1.00 83.62 71 GLU A CA 1
ATOM 527 C C . GLU A 1 71 ? 3.232 -0.796 15.053 1.00 83.62 71 GLU A C 1
ATOM 529 O O . GLU A 1 71 ? 4.323 -1.218 14.649 1.00 83.62 71 GLU A O 1
ATOM 534 N N . GLU A 1 72 ? 3.002 -0.531 16.340 1.00 66.56 72 GLU A N 1
ATOM 535 C CA . GLU A 1 72 ? 3.924 -0.964 17.387 1.00 66.56 72 GLU A CA 1
ATOM 536 C C . GLU A 1 72 ? 3.800 -2.484 17.576 1.00 66.56 72 GLU A C 1
ATOM 538 O O . GLU A 1 72 ? 2.684 -3.015 17.585 1.00 66.56 72 GLU A O 1
ATOM 543 N N . PRO A 1 73 ? 4.922 -3.218 17.690 1.00 58.78 73 PRO A N 1
ATOM 544 C CA . PRO A 1 73 ? 4.865 -4.631 18.026 1.00 58.78 73 PRO A CA 1
ATOM 545 C C . PRO A 1 73 ? 4.297 -4.781 19.444 1.00 58.78 73 PRO A C 1
ATOM 547 O O . PRO A 1 73 ? 4.815 -4.175 20.381 1.00 58.78 73 PRO A O 1
ATOM 550 N N . ALA A 1 74 ? 3.221 -5.563 19.561 1.00 59.53 74 ALA A N 1
ATOM 551 C CA . ALA A 1 74 ? 2.625 -5.961 20.836 1.00 59.53 74 ALA A CA 1
ATOM 552 C C . ALA A 1 74 ? 3.598 -6.763 21.712 1.00 59.53 74 ALA A C 1
ATOM 554 O O . ALA A 1 74 ? 4.445 -7.494 21.140 1.00 59.53 74 ALA A O 1
#